Protein AF-A0A8T3S338-F1 (afdb_monomer_lite)

Foldseek 3Di:
DPDQDFLQRLLVVCVVVVNVLCLLQLHPPNFDADPPDRFLGS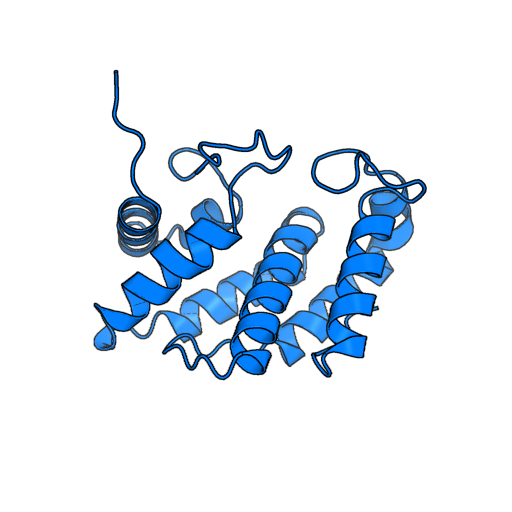HDLLRNVVVHVQVCCVVCVVVPCQVVVQVSLLVLLQDPSSLVSNLVVLLNVLVCVLVVNDTSNPHPSQSSLQSNLVNCVVCVQVQQPACTGPQVPDNRGNNRVLVVSQVVCVVSVGHHND

Secondary structure (DSSP, 8-state):
-PPPPPHHHHHHHHHHHT-HHHHHTT-TTS----SS---SSSS-HHHIIIIIIIHHHHH-GGG-HHHHHHHHHHHHHTSGGGHHHHHHHHHHHHHHHHTT---S----HHHHHHHHHHHHHHHHHHHHH--SGGGGG-TTHHHHHHHHHHHHHHHTT-----

Sequence (162 aa):
MSMQKTPYELTCLAVKNDELDKLLLGVEPYAYLPKYSPSSSGTDLEEIYEHGLVEYSVQHPEKKINEKLQFILEYLAGYYEGINTVVSIIFNVAYDSTKGKIYPLNINIQVLANIVSETIARHEERLKLDKTGEGWSYGDGLYGDLKRLNGILADEGGPTFM

pLDDT: mean 89.17, std 10.58, range [43.66, 98.38]

Structure (mmCIF, N/CA/C/O backbone):
data_AF-A0A8T3S338-F1
#
_entry.id   AF-A0A8T3S338-F1
#
loop_
_atom_site.group_PDB
_atom_site.id
_atom_site.type_symbol
_atom_site.label_atom_id
_atom_site.label_alt_id
_atom_site.label_comp_id
_atom_site.label_asym_id
_atom_site.label_entity_id
_atom_site.label_seq_id
_atom_site.pdbx_PDB_ins_code
_atom_site.Cartn_x
_atom_site.Cartn_y
_atom_site.Cartn_z
_atom_site.occupancy
_atom_site.B_iso_or_equiv
_atom_site.auth_seq_id
_atom_site.auth_comp_id
_atom_site.auth_asym_id
_atom_site.auth_atom_id
_atom_site.pdbx_PDB_model_num
ATOM 1 N N . MET A 1 1 ? -29.842 12.576 -4.248 1.00 43.66 1 MET A N 1
ATOM 2 C CA . MET A 1 1 ? -28.396 12.300 -4.376 1.00 43.66 1 MET A CA 1
ATOM 3 C C . MET A 1 1 ? -28.033 11.323 -3.274 1.00 43.66 1 MET A C 1
ATOM 5 O O . MET A 1 1 ? -28.293 11.639 -2.121 1.00 43.66 1 MET A O 1
ATOM 9 N N . SER A 1 2 ? -27.555 10.124 -3.612 1.00 50.53 2 SER A N 1
ATOM 10 C CA . SER A 1 2 ? -26.998 9.210 -2.607 1.00 50.53 2 SER A CA 1
ATOM 11 C C . SER A 1 2 ? -25.760 9.881 -2.022 1.00 50.53 2 SER A C 1
ATOM 13 O O . SER A 1 2 ? -24.866 10.232 -2.789 1.00 50.53 2 SER A O 1
ATOM 15 N N . MET A 1 3 ? -25.713 10.107 -0.708 1.00 65.31 3 MET A N 1
ATOM 16 C CA . MET A 1 3 ? -24.456 10.492 -0.067 1.00 65.31 3 MET A CA 1
ATOM 17 C C . MET A 1 3 ? -23.472 9.333 -0.255 1.00 65.31 3 MET A C 1
ATOM 19 O O . MET A 1 3 ? -23.815 8.179 0.008 1.00 65.31 3 MET A O 1
ATOM 23 N N . GLN A 1 4 ? -22.294 9.630 -0.801 1.00 78.00 4 GLN A N 1
ATOM 24 C CA . GLN A 1 4 ? -21.189 8.678 -0.852 1.00 78.00 4 GLN A CA 1
ATOM 25 C C . GLN A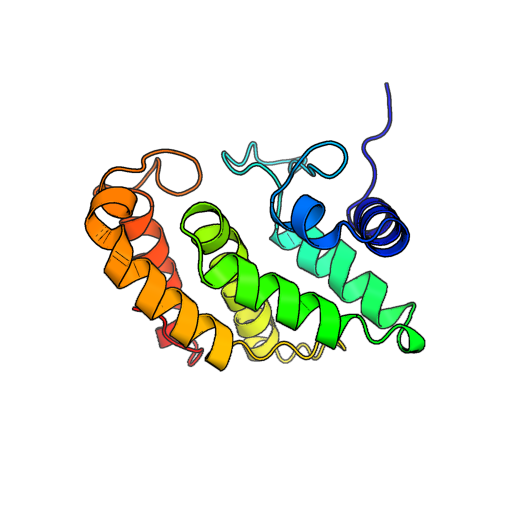 1 4 ? -20.827 8.309 0.589 1.00 78.00 4 GLN A C 1
ATOM 27 O O . GLN A 1 4 ? -20.787 9.191 1.450 1.00 78.00 4 GLN A O 1
ATOM 32 N N . LYS A 1 5 ? -20.620 7.015 0.850 1.00 89.62 5 LYS A N 1
ATOM 33 C CA . LYS A 1 5 ? -20.187 6.546 2.170 1.00 89.62 5 LYS A CA 1
ATOM 34 C C . LYS A 1 5 ? -18.818 7.137 2.506 1.00 89.62 5 LYS A C 1
ATOM 36 O O . LYS A 1 5 ? -18.004 7.337 1.604 1.00 89.62 5 LYS A O 1
ATOM 41 N N . THR A 1 6 ? -18.570 7.414 3.780 1.00 93.31 6 THR A N 1
ATOM 42 C CA . THR A 1 6 ? -17.246 7.848 4.250 1.00 93.31 6 THR A CA 1
ATOM 43 C C . THR A 1 6 ? -16.238 6.690 4.195 1.00 93.31 6 THR A C 1
ATOM 45 O O . THR A 1 6 ? -16.656 5.526 4.190 1.00 93.31 6 THR A O 1
ATOM 48 N N . PRO A 1 7 ? -14.918 6.966 4.210 1.00 94.25 7 PRO A N 1
ATOM 49 C CA . PRO A 1 7 ? -13.895 5.927 4.331 1.00 94.25 7 PRO A CA 1
ATOM 50 C C . PRO A 1 7 ? -14.159 4.962 5.494 1.00 94.25 7 PRO A C 1
ATOM 52 O O . PRO A 1 7 ? -14.182 3.748 5.299 1.00 94.25 7 PRO A O 1
ATOM 55 N N . TYR A 1 8 ? -14.491 5.491 6.676 1.00 95.56 8 TYR A N 1
ATOM 56 C CA . TYR A 1 8 ? -14.839 4.690 7.850 1.00 95.56 8 TYR A CA 1
ATOM 57 C C . TYR A 1 8 ? -16.053 3.774 7.625 1.00 95.56 8 TYR A C 1
ATOM 59 O O . TYR A 1 8 ? -16.019 2.591 7.975 1.00 95.56 8 TYR A O 1
ATOM 67 N N . GLU A 1 9 ? -17.131 4.285 7.018 1.00 96.12 9 GLU A N 1
ATOM 68 C CA . GLU A 1 9 ? -18.330 3.491 6.715 1.00 96.12 9 GLU A CA 1
ATOM 69 C C . GLU A 1 9 ? -18.028 2.352 5.729 1.00 96.12 9 GLU A C 1
ATOM 71 O O . GLU A 1 9 ? -18.545 1.240 5.884 1.00 96.12 9 GLU A O 1
ATOM 76 N N . LEU A 1 10 ? -17.174 2.613 4.735 1.00 95.69 10 LEU A N 1
ATOM 77 C CA . LEU A 1 10 ? -16.715 1.614 3.772 1.00 95.69 10 LEU A CA 1
ATOM 78 C C . LEU A 1 10 ? -15.834 0.553 4.436 1.00 95.69 10 LEU A C 1
ATOM 80 O O . LEU A 1 10 ? -16.064 -0.638 4.221 1.00 95.69 10 LEU A O 1
ATOM 84 N N . THR A 1 11 ? -14.904 0.954 5.307 1.00 96.12 11 THR A N 1
ATOM 85 C CA . THR A 1 11 ? -14.095 0.024 6.104 1.00 96.12 11 THR A CA 1
ATOM 86 C C . THR A 1 11 ? -14.964 -0.855 6.994 1.00 96.12 11 THR A C 1
ATOM 88 O O . THR A 1 11 ? -14.799 -2.074 6.994 1.00 96.12 11 THR A O 1
ATOM 91 N N . CYS A 1 12 ? -15.940 -0.283 7.702 1.00 96.12 12 CYS A N 1
ATOM 92 C CA . CYS A 1 12 ? -16.861 -1.053 8.538 1.00 96.12 12 CYS A CA 1
ATOM 93 C C . CYS A 1 12 ? -17.631 -2.104 7.729 1.00 96.12 12 CYS A C 1
ATOM 95 O O . CYS A 1 12 ? -17.785 -3.244 8.176 1.00 96.12 12 CYS A O 1
ATOM 97 N N . LEU A 1 13 ? -18.103 -1.731 6.536 1.00 96.44 13 LEU A N 1
ATOM 98 C CA . LEU A 1 13 ? -18.809 -2.639 5.638 1.00 96.44 13 LEU A CA 1
ATOM 99 C C . LEU A 1 13 ? -17.888 -3.758 5.130 1.00 96.44 13 LEU A C 1
ATOM 101 O O . LEU A 1 13 ? -18.264 -4.927 5.204 1.00 96.44 13 LEU A O 1
ATOM 105 N N . ALA A 1 14 ? -16.678 -3.415 4.687 1.00 96.12 14 ALA A N 1
ATOM 106 C CA . ALA A 1 14 ? -15.699 -4.369 4.176 1.00 96.12 14 ALA A CA 1
ATOM 107 C C . ALA A 1 14 ? -15.243 -5.360 5.258 1.00 96.12 14 ALA A C 1
ATOM 109 O O . ALA A 1 14 ? -15.175 -6.564 5.015 1.00 96.12 14 ALA A O 1
ATOM 110 N N . VAL A 1 15 ? -15.002 -4.892 6.488 1.00 95.12 15 VAL A N 1
ATOM 111 C CA . VAL A 1 15 ? -14.663 -5.775 7.615 1.00 95.12 15 VAL A CA 1
ATOM 112 C C . VAL A 1 15 ? -15.820 -6.720 7.932 1.00 95.12 15 VAL A C 1
ATOM 114 O O . VAL A 1 15 ? -15.590 -7.916 8.105 1.00 95.12 15 VAL A O 1
ATOM 117 N N . LYS A 1 16 ? -17.058 -6.206 7.976 1.00 95.44 16 LYS A N 1
ATOM 118 C CA . LYS A 1 16 ? -18.263 -7.003 8.251 1.00 95.44 16 LYS A CA 1
ATOM 119 C C . LYS A 1 16 ? -18.491 -8.101 7.208 1.00 95.44 16 LYS A C 1
ATOM 121 O O . LYS A 1 16 ? -18.943 -9.181 7.577 1.00 95.44 16 LYS A O 1
ATOM 126 N N . ASN A 1 17 ? -18.209 -7.811 5.940 1.00 96.12 17 ASN A N 1
ATOM 127 C CA . ASN A 1 17 ? -18.464 -8.720 4.824 1.00 96.12 17 ASN A CA 1
ATOM 128 C C . ASN A 1 17 ? -17.276 -9.622 4.469 1.00 96.12 17 ASN A C 1
ATOM 130 O O . ASN A 1 17 ? -17.429 -10.470 3.601 1.00 96.12 17 ASN A O 1
ATOM 134 N N . ASP A 1 18 ? -16.132 -9.467 5.140 1.00 94.75 18 ASP A N 1
ATOM 135 C CA . ASP A 1 18 ? -14.887 -10.169 4.804 1.00 94.75 18 ASP A CA 1
ATOM 136 C C . ASP A 1 18 ? -14.304 -9.787 3.424 1.00 94.75 18 ASP A C 1
ATOM 138 O O . ASP A 1 18 ? -13.773 -10.621 2.706 1.00 94.75 18 ASP A O 1
ATOM 142 N N . GLU A 1 19 ? -14.391 -8.502 3.061 1.00 95.75 19 GLU A N 1
ATOM 143 C CA . GLU A 1 19 ? -14.072 -7.968 1.720 1.00 95.75 19 GLU A CA 1
ATOM 144 C C . GLU A 1 19 ? -13.090 -6.778 1.776 1.00 95.75 19 GLU A C 1
ATOM 146 O O . GLU A 1 19 ? -13.207 -5.798 1.037 1.00 95.75 19 GLU A O 1
ATOM 151 N N . LEU A 1 20 ? -12.131 -6.819 2.707 1.00 95.12 20 LEU A N 1
ATOM 1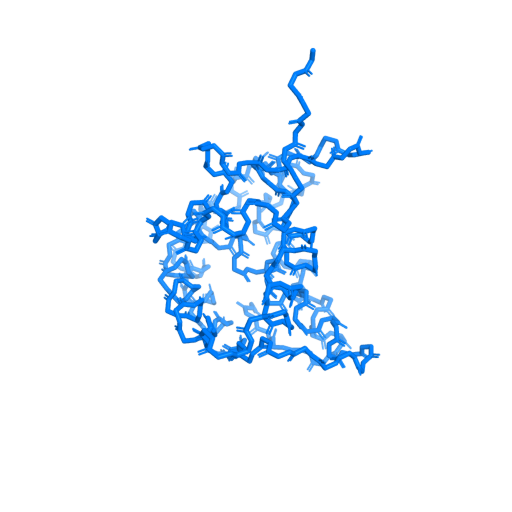52 C CA . LEU A 1 20 ? -11.112 -5.767 2.854 1.00 95.12 20 LEU A CA 1
ATOM 153 C C . LEU A 1 20 ? -10.212 -5.631 1.616 1.00 95.12 20 LEU A C 1
ATOM 155 O O . LEU A 1 20 ? -9.771 -4.532 1.303 1.00 95.12 20 LEU A O 1
ATOM 159 N N . ASP A 1 21 ? -9.965 -6.718 0.894 1.00 94.94 21 ASP A N 1
ATOM 160 C CA . ASP A 1 21 ? -9.262 -6.725 -0.391 1.00 94.94 21 ASP A CA 1
ATOM 161 C C . ASP A 1 21 ? -9.984 -5.864 -1.440 1.00 94.94 21 ASP A C 1
ATOM 163 O O . ASP A 1 21 ? -9.360 -5.048 -2.115 1.00 94.94 21 ASP A O 1
ATOM 167 N N . LYS A 1 22 ? -11.315 -5.975 -1.524 1.00 94.69 22 LYS A N 1
ATOM 168 C CA . LYS A 1 22 ? -12.137 -5.184 -2.452 1.00 94.69 22 LYS A CA 1
ATOM 169 C C . LYS A 1 22 ? -12.107 -3.699 -2.118 1.00 94.69 22 LYS A C 1
ATOM 171 O O . LYS A 1 22 ? -12.059 -2.883 -3.034 1.00 94.69 22 LYS A O 1
ATOM 176 N N . LEU A 1 23 ? -12.097 -3.357 -0.828 1.00 94.81 23 LEU A N 1
ATOM 177 C CA . LEU A 1 23 ? -11.900 -1.980 -0.369 1.00 94.81 23 LEU A CA 1
ATOM 178 C C . LEU A 1 23 ? -10.550 -1.426 -0.833 1.00 94.81 23 LEU A C 1
ATOM 180 O O . LEU A 1 23 ? -10.501 -0.355 -1.427 1.00 94.81 23 LEU A O 1
ATOM 184 N N . LEU A 1 24 ? -9.471 -2.175 -0.602 1.00 93.75 24 LEU A N 1
ATOM 185 C CA . LEU A 1 24 ? -8.110 -1.778 -0.972 1.00 93.75 24 LEU A CA 1
ATOM 186 C C . LEU A 1 24 ? -7.895 -1.684 -2.493 1.00 93.75 24 LEU A C 1
ATOM 188 O O . LEU A 1 24 ? -7.044 -0.932 -2.955 1.00 93.75 24 LEU A O 1
ATOM 192 N N . LEU A 1 25 ? -8.655 -2.434 -3.286 1.00 91.12 25 LEU A N 1
ATOM 193 C CA . LEU A 1 25 ? -8.601 -2.373 -4.749 1.00 91.12 25 LEU A CA 1
ATOM 194 C C . LEU A 1 25 ? -9.597 -1.368 -5.352 1.00 91.12 25 LEU A C 1
ATOM 196 O O . LEU A 1 25 ? -9.621 -1.195 -6.569 1.00 91.12 25 LEU A O 1
ATOM 200 N N . GLY A 1 26 ? -10.434 -0.720 -4.534 1.00 89.56 26 GLY A N 1
ATOM 201 C CA . GLY A 1 26 ? -11.466 0.197 -5.023 1.00 89.56 26 GLY A CA 1
ATOM 202 C C . GLY A 1 26 ? -12.547 -0.491 -5.860 1.00 89.56 26 GLY A C 1
ATOM 203 O O . GLY A 1 26 ? -13.063 0.090 -6.810 1.00 89.56 26 GLY A O 1
ATOM 204 N N . VAL A 1 27 ? -12.880 -1.744 -5.548 1.00 89.75 27 VAL A N 1
ATOM 205 C CA . VAL A 1 27 ? -13.929 -2.496 -6.246 1.00 89.75 27 VAL A CA 1
ATOM 206 C C . VAL A 1 27 ? -15.293 -2.102 -5.686 1.00 89.75 27 VAL A C 1
ATOM 208 O O . VAL A 1 27 ? -15.501 -2.115 -4.474 1.00 89.75 27 VAL A O 1
ATOM 211 N N . GLU A 1 28 ? -16.253 -1.790 -6.557 1.00 87.75 28 GLU A N 1
ATOM 212 C CA . GLU A 1 28 ? -17.639 -1.499 -6.164 1.00 87.75 28 GLU A CA 1
ATOM 213 C C . GLU A 1 28 ? -18.220 -2.601 -5.245 1.00 87.75 28 GLU A C 1
ATOM 215 O O . GLU A 1 28 ? -18.052 -3.791 -5.531 1.00 87.75 28 GLU A O 1
ATOM 220 N N . PRO A 1 29 ? -18.921 -2.248 -4.147 1.00 89.94 29 PRO A N 1
ATOM 221 C CA . PRO A 1 29 ? -19.397 -0.912 -3.768 1.00 89.94 29 PRO A CA 1
ATOM 222 C C . PRO A 1 29 ? -18.417 -0.097 -2.898 1.00 89.94 29 PRO A C 1
ATOM 224 O O . PRO A 1 29 ? -18.843 0.833 -2.210 1.00 89.94 29 PRO A O 1
ATOM 227 N N . TYR A 1 30 ? -17.138 -0.482 -2.847 1.00 91.75 30 TYR A N 1
ATOM 228 C CA . TYR A 1 30 ? -16.146 0.067 -1.919 1.00 91.75 30 TYR A CA 1
ATOM 229 C C . TYR A 1 30 ? -15.273 1.188 -2.487 1.00 91.75 30 TYR A C 1
ATOM 231 O O . TYR A 1 30 ? -14.455 1.738 -1.755 1.00 91.75 30 TYR A O 1
ATOM 239 N N . ALA A 1 31 ? -15.440 1.538 -3.763 1.00 88.56 31 ALA A N 1
ATOM 240 C CA . ALA A 1 31 ? -14.697 2.619 -4.392 1.00 88.56 31 ALA A CA 1
ATOM 241 C C . ALA A 1 31 ? -14.950 3.954 -3.670 1.00 88.56 31 ALA A C 1
ATOM 243 O O . ALA A 1 31 ? -16.094 4.401 -3.525 1.00 88.56 31 ALA A O 1
ATOM 244 N N . TYR A 1 32 ? -13.878 4.616 -3.233 1.00 88.19 32 TYR A N 1
ATOM 245 C CA . TYR A 1 32 ? -13.943 5.956 -2.664 1.00 88.19 32 TYR A CA 1
ATOM 246 C C . TYR A 1 32 ? -13.113 6.915 -3.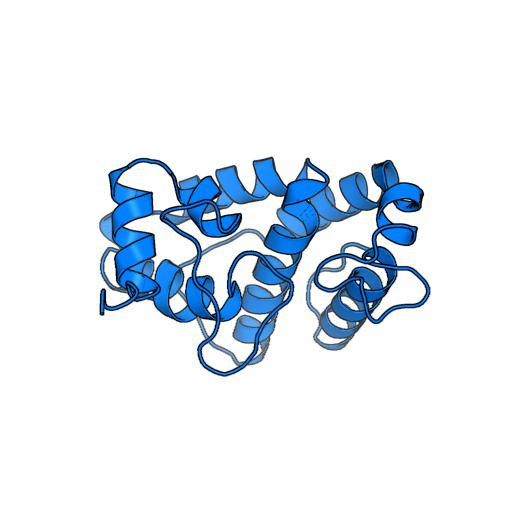510 1.00 88.19 32 TYR A C 1
ATOM 248 O O . TYR A 1 32 ? -11.891 6.911 -3.448 1.00 88.19 32 TYR A O 1
ATOM 256 N N . LEU A 1 33 ? -13.778 7.734 -4.324 1.00 82.25 33 LEU A N 1
ATOM 257 C CA . LEU A 1 33 ? -13.099 8.740 -5.140 1.00 82.25 33 LEU A CA 1
ATOM 258 C C . LEU A 1 33 ? -12.884 10.036 -4.336 1.00 82.25 33 LEU A C 1
ATOM 260 O O . LEU A 1 33 ? -13.815 10.454 -3.633 1.00 82.25 33 LEU A O 1
ATOM 264 N N . PRO A 1 34 ? -11.717 10.700 -4.460 1.00 70.88 34 PRO A N 1
ATOM 265 C CA . PRO A 1 34 ? -11.447 11.944 -3.751 1.00 70.88 34 PRO A CA 1
ATOM 266 C C . PRO A 1 34 ? -12.433 13.043 -4.163 1.00 70.88 34 PRO A C 1
ATOM 268 O O . PRO A 1 34 ? -12.757 13.211 -5.340 1.00 70.88 34 PRO A O 1
ATOM 271 N N . LYS A 1 35 ? -12.865 13.877 -3.207 1.00 65.88 35 LYS A N 1
ATOM 272 C CA . LYS A 1 35 ? -13.757 15.021 -3.496 1.00 65.88 35 LYS A CA 1
ATOM 273 C C . LYS A 1 35 ? -13.115 16.096 -4.376 1.00 65.88 35 LYS A C 1
ATOM 275 O O . LYS A 1 35 ? -13.832 16.810 -5.072 1.00 65.88 35 LYS A O 1
ATOM 280 N N . TYR A 1 36 ? -11.792 16.247 -4.301 1.00 61.47 36 TYR A N 1
ATOM 281 C CA . TYR A 1 36 ? -11.070 17.398 -4.860 1.00 61.47 36 TYR A CA 1
ATOM 282 C C . TYR A 1 36 ? -10.044 17.041 -5.935 1.00 61.47 36 TYR A C 1
ATOM 284 O O . TYR A 1 36 ? -9.476 17.941 -6.549 1.00 61.47 36 TYR A O 1
ATOM 292 N N . SER A 1 37 ? -9.830 15.753 -6.198 1.00 52.94 37 SER A N 1
ATOM 293 C CA . SER A 1 37 ? -8.939 15.291 -7.254 1.00 52.94 37 SER A CA 1
ATOM 294 C C . SER A 1 37 ? -9.584 14.095 -7.942 1.00 52.94 37 SER A C 1
ATOM 296 O O . SER A 1 37 ? -9.857 13.099 -7.275 1.00 52.94 37 SER A O 1
ATOM 298 N N . PRO A 1 38 ? -9.861 14.144 -9.252 1.00 52.06 38 PRO A N 1
ATOM 299 C CA . PRO A 1 38 ? -10.106 12.924 -9.995 1.00 52.06 38 PRO A CA 1
ATOM 300 C C . PRO A 1 38 ? -8.770 12.181 -10.069 1.00 52.06 38 PRO A C 1
ATOM 302 O O . PRO A 1 38 ? -7.997 12.365 -11.007 1.00 52.06 38 PRO A O 1
ATOM 305 N N . SER A 1 39 ? -8.466 11.387 -9.041 1.00 49.72 39 SER A N 1
ATOM 306 C CA . SER A 1 39 ? -7.415 10.390 -9.166 1.00 49.72 39 SER A CA 1
ATOM 307 C C . SER A 1 39 ? -7.806 9.445 -10.299 1.00 49.72 39 SER A C 1
ATOM 309 O O . SER A 1 39 ? -8.969 9.063 -10.435 1.00 49.72 39 SER A O 1
ATOM 311 N N . SER A 1 40 ? -6.840 9.084 -11.131 1.00 50.03 40 SER A N 1
ATOM 312 C CA . SER A 1 40 ? -6.986 8.014 -12.116 1.00 50.03 40 SER A CA 1
ATOM 313 C C . SER A 1 40 ? -7.009 6.623 -11.458 1.00 50.03 40 SER A C 1
ATOM 315 O O . SER A 1 40 ? -7.231 5.634 -12.156 1.00 50.03 40 SER A O 1
ATOM 317 N N . SER A 1 41 ? -6.798 6.546 -10.136 1.00 57.09 41 SER A N 1
ATOM 318 C CA . SER A 1 41 ? -6.927 5.339 -9.319 1.00 57.09 41 SER A CA 1
ATOM 319 C C . SER A 1 41 ? -8.390 5.008 -8.997 1.00 57.09 41 SER A C 1
ATOM 321 O O . SER A 1 41 ? -9.249 5.885 -8.902 1.00 57.09 41 SER A O 1
ATOM 323 N N . GLY A 1 42 ? -8.687 3.718 -8.806 1.00 65.81 42 GLY A N 1
ATOM 324 C CA . GLY A 1 42 ? -10.038 3.247 -8.468 1.00 65.81 42 GLY A CA 1
ATOM 325 C C . GLY A 1 42 ? -10.531 3.680 -7.079 1.00 65.81 42 GLY A C 1
ATOM 326 O O . GLY A 1 42 ? -11.735 3.689 -6.833 1.00 65.81 42 GLY A O 1
ATOM 327 N N . THR A 1 43 ? -9.624 4.055 -6.171 1.00 83.19 43 THR A N 1
ATOM 328 C CA . THR A 1 43 ? -9.952 4.569 -4.834 1.00 83.19 43 THR A CA 1
ATOM 329 C C . THR A 1 43 ? -8.829 5.454 -4.287 1.00 83.19 43 THR A C 1
ATOM 331 O O . THR A 1 43 ? -7.658 5.270 -4.626 1.00 83.19 43 THR A O 1
ATOM 334 N N . ASP A 1 44 ? -9.183 6.402 -3.424 1.00 87.69 44 ASP A N 1
ATOM 335 C CA . ASP A 1 44 ? -8.257 7.223 -2.647 1.00 87.69 44 ASP A CA 1
ATOM 336 C C . ASP A 1 44 ? -7.729 6.409 -1.462 1.00 87.69 44 ASP A C 1
ATOM 338 O O . ASP A 1 44 ? -8.395 6.242 -0.437 1.00 87.69 44 ASP A O 1
ATOM 342 N N . LEU A 1 45 ? -6.548 5.823 -1.638 1.00 89.19 45 LEU A N 1
ATOM 343 C CA . LEU A 1 45 ? -5.953 4.949 -0.633 1.00 89.19 45 LEU A CA 1
ATOM 344 C C . LEU A 1 45 ? -5.423 5.695 0.587 1.00 89.19 45 LEU A C 1
ATOM 346 O O . LEU A 1 45 ? -5.333 5.080 1.646 1.00 89.19 45 LEU A O 1
ATOM 350 N N . GLU A 1 46 ? -5.095 6.981 0.462 1.00 88.88 46 GLU A N 1
ATOM 351 C CA . GLU A 1 46 ? -4.667 7.809 1.592 1.00 88.88 46 GLU A CA 1
ATOM 352 C C . GLU A 1 46 ? -5.841 8.007 2.555 1.00 88.88 46 GLU A C 1
ATOM 354 O O . GLU A 1 46 ? -5.752 7.643 3.728 1.00 88.88 46 GLU A O 1
ATOM 359 N N . GLU A 1 47 ? -6.991 8.433 2.030 1.00 90.94 47 GLU A N 1
ATOM 360 C CA . GLU A 1 47 ? -8.222 8.603 2.808 1.00 90.94 47 GLU A CA 1
ATOM 361 C C . GLU A 1 47 ? -8.743 7.273 3.381 1.00 90.94 47 GLU A C 1
ATOM 363 O O . GLU A 1 47 ? -9.142 7.209 4.547 1.00 90.94 47 GLU A O 1
ATOM 368 N N . ILE A 1 48 ? -8.721 6.184 2.597 1.00 93.44 48 ILE A N 1
ATOM 369 C CA . ILE A 1 48 ? -9.100 4.847 3.090 1.00 93.44 48 ILE A CA 1
ATOM 370 C C . ILE A 1 48 ? -8.173 4.384 4.216 1.00 93.44 48 ILE A C 1
ATOM 372 O O . ILE A 1 48 ? -8.633 3.761 5.177 1.00 93.44 48 ILE A O 1
ATOM 376 N N . TYR A 1 49 ? -6.878 4.668 4.126 1.00 92.62 49 TYR A N 1
ATOM 377 C CA . TYR A 1 49 ? -5.933 4.299 5.165 1.00 92.62 49 TYR A CA 1
ATOM 378 C C . TYR A 1 49 ? -6.124 5.150 6.434 1.00 92.62 49 TYR A C 1
ATOM 380 O O . TYR A 1 49 ? -6.362 4.574 7.498 1.00 92.62 49 TYR A O 1
ATOM 388 N N . GLU A 1 50 ? -6.099 6.484 6.339 1.00 90.19 50 GLU A N 1
ATOM 389 C CA . GLU A 1 50 ? -6.109 7.377 7.512 1.00 90.19 50 GLU A CA 1
ATOM 390 C C . GLU A 1 50 ? -7.498 7.490 8.163 1.00 90.19 50 GLU A C 1
ATOM 392 O O . GLU A 1 50 ? -7.631 7.383 9.384 1.00 90.19 50 GLU A O 1
ATOM 397 N N . HIS A 1 51 ? -8.553 7.646 7.363 1.00 93.12 51 HIS A N 1
ATOM 398 C CA . HIS A 1 51 ? -9.924 7.840 7.853 1.00 93.12 51 HIS A CA 1
ATOM 399 C C . HIS A 1 51 ? -10.771 6.562 7.817 1.00 93.12 51 HIS A C 1
ATOM 401 O O . HIS A 1 51 ? -11.914 6.554 8.268 1.00 93.12 51 HIS A O 1
ATOM 407 N N . GLY A 1 52 ? -10.237 5.469 7.273 1.00 94.69 52 GLY A N 1
ATOM 408 C CA . GLY A 1 52 ? -10.889 4.162 7.264 1.00 94.69 52 GLY A CA 1
ATOM 409 C C . GLY A 1 52 ? -10.207 3.176 8.205 1.00 94.69 52 GLY A C 1
ATOM 410 O O . GLY A 1 52 ? -10.689 2.909 9.306 1.00 94.69 52 GLY A O 1
ATOM 411 N N . LEU A 1 53 ? -9.078 2.615 7.769 1.00 94.75 53 LEU A N 1
ATOM 412 C CA . LEU A 1 53 ? -8.379 1.517 8.446 1.00 94.75 53 LEU A CA 1
ATOM 413 C C . LEU A 1 53 ? -7.796 1.927 9.803 1.00 94.75 53 LEU A C 1
ATOM 415 O O . LEU A 1 53 ? -7.955 1.193 10.786 1.00 94.75 53 LEU A O 1
ATOM 419 N N . VAL A 1 54 ? -7.127 3.081 9.868 1.00 92.50 54 VAL A N 1
ATOM 420 C CA . VAL A 1 54 ? -6.556 3.623 11.108 1.00 92.50 54 VAL A CA 1
ATOM 421 C C . VAL A 1 54 ? -7.676 3.916 12.101 1.00 92.50 54 VAL A C 1
ATOM 423 O O . VAL A 1 54 ? -7.644 3.419 13.228 1.00 92.50 54 VAL A O 1
ATOM 426 N N . GLU A 1 55 ? -8.688 4.675 11.676 1.00 93.19 55 GLU A N 1
ATOM 427 C CA . GLU A 1 55 ? -9.818 5.049 12.527 1.00 93.19 55 GLU A CA 1
ATOM 428 C C . GLU A 1 55 ? -10.574 3.811 13.041 1.00 93.19 55 GLU A C 1
ATOM 430 O O . GLU A 1 55 ? -10.845 3.705 14.240 1.00 93.19 55 GLU A O 1
ATOM 435 N N . TYR A 1 56 ? -10.835 2.823 12.175 1.00 94.44 56 TYR A N 1
ATOM 436 C CA . TYR A 1 56 ? -11.422 1.540 12.571 1.00 94.44 56 TYR A CA 1
ATOM 437 C C . TYR A 1 56 ? -10.584 0.828 13.633 1.00 94.44 56 TYR A C 1
ATOM 439 O O . TYR A 1 56 ? -11.125 0.344 14.626 1.00 94.44 56 TYR A O 1
ATOM 447 N N . SER A 1 57 ? -9.265 0.785 13.458 1.00 92.06 57 SER A N 1
ATOM 448 C CA . SER A 1 57 ? -8.362 0.106 14.392 1.00 92.06 57 SER A CA 1
ATOM 449 C C . SER A 1 57 ? -8.296 0.793 15.757 1.00 92.06 57 SER A C 1
ATOM 451 O O . SER A 1 57 ? -8.134 0.121 16.773 1.00 92.06 57 SER A O 1
ATOM 453 N N . VAL A 1 58 ? -8.445 2.121 15.797 1.00 90.94 58 VAL A N 1
ATOM 454 C CA . VAL A 1 58 ? -8.530 2.894 17.046 1.00 90.94 58 VAL A CA 1
ATOM 455 C C . VAL A 1 58 ? -9.857 2.641 17.762 1.00 90.94 58 VAL A C 1
ATOM 457 O O . VAL A 1 58 ? -9.872 2.500 18.983 1.00 90.94 58 VAL A O 1
ATOM 460 N N . GLN A 1 59 ? -10.967 2.580 17.021 1.00 92.38 59 GLN A N 1
ATOM 461 C CA . GLN A 1 59 ? -12.302 2.403 17.602 1.00 92.38 59 GLN A CA 1
ATOM 462 C C . GLN A 1 59 ? -12.616 0.951 17.996 1.00 92.38 59 GLN A C 1
ATOM 464 O O . GLN A 1 59 ? -13.404 0.741 18.915 1.00 92.38 59 GLN A O 1
ATOM 469 N N . HIS A 1 60 ? -11.993 -0.033 17.339 1.00 89.81 60 HIS A N 1
ATOM 470 C CA . HIS A 1 60 ? -12.231 -1.467 17.557 1.00 89.81 60 HIS A CA 1
ATOM 471 C C . HIS A 1 60 ? -10.922 -2.246 17.811 1.00 89.81 60 HIS A C 1
ATOM 473 O O . HIS A 1 60 ? -10.595 -3.179 17.063 1.00 89.81 60 HIS A O 1
ATOM 479 N N . PRO A 1 61 ? -10.132 -1.894 18.846 1.00 87.12 61 PRO A N 1
ATOM 480 C CA . PRO A 1 61 ? -8.826 -2.511 19.101 1.00 87.12 61 PRO A CA 1
ATOM 481 C C . PRO A 1 61 ? -8.913 -4.023 19.382 1.00 87.12 61 PRO A C 1
ATOM 483 O O . PRO A 1 61 ? -7.958 -4.765 19.148 1.00 87.12 61 PRO A O 1
ATOM 486 N N . GLU A 1 62 ? -10.063 -4.516 19.847 1.00 86.19 62 GLU A N 1
ATOM 487 C CA . GLU A 1 62 ? -10.314 -5.933 20.112 1.00 86.19 62 GLU A CA 1
ATOM 488 C C . GLU A 1 62 ? -10.450 -6.780 18.842 1.00 86.19 62 GLU A C 1
ATOM 490 O O . GLU A 1 62 ? -10.292 -8.001 18.901 1.00 86.19 62 GLU A O 1
ATOM 495 N N . LYS A 1 63 ? -10.725 -6.154 17.689 1.00 84.31 63 LYS A N 1
ATOM 496 C CA . LYS A 1 63 ? -10.902 -6.854 16.407 1.00 84.31 63 LYS A CA 1
ATOM 497 C C . LYS A 1 63 ? -9.593 -7.301 15.777 1.00 84.31 63 LYS A C 1
ATOM 499 O O . LYS A 1 63 ? -9.639 -8.139 14.882 1.00 84.31 63 LYS A O 1
ATOM 504 N N . LYS A 1 64 ? -8.453 -6.760 16.229 1.00 81.94 64 LYS A N 1
ATOM 505 C CA . LYS A 1 64 ? -7.103 -7.121 15.762 1.00 81.94 64 LYS A CA 1
ATOM 506 C C . LYS A 1 64 ? -7.007 -7.239 14.234 1.00 81.94 64 LYS A C 1
ATOM 508 O O . LYS A 1 64 ? -6.448 -8.202 13.714 1.00 81.94 64 LYS A O 1
ATOM 513 N N . ILE A 1 65 ? -7.543 -6.257 13.504 1.00 88.88 65 ILE A N 1
ATOM 514 C CA . ILE A 1 65 ? -7.607 -6.332 12.034 1.00 88.88 65 ILE A CA 1
ATOM 515 C C . ILE A 1 65 ? -6.227 -6.408 11.367 1.00 88.88 65 ILE A C 1
ATOM 517 O O . ILE A 1 65 ? -6.142 -6.797 10.209 1.00 88.88 65 ILE A O 1
ATOM 521 N N . ASN A 1 66 ? -5.162 -6.091 12.107 1.00 87.12 66 ASN A N 1
ATOM 522 C CA . ASN A 1 66 ? -3.769 -6.108 11.671 1.00 87.12 66 ASN A CA 1
ATOM 523 C C . ASN A 1 66 ? -3.360 -7.423 11.004 1.00 87.12 66 ASN A C 1
ATOM 525 O O . ASN A 1 66 ? -2.793 -7.386 9.923 1.00 87.12 66 ASN A O 1
ATOM 529 N N . GLU A 1 67 ? -3.663 -8.577 11.610 1.00 88.19 67 GLU A N 1
ATOM 530 C CA . GLU A 1 67 ? -3.248 -9.883 11.066 1.00 88.19 67 GLU A CA 1
ATOM 531 C C . GLU A 1 67 ? -3.923 -10.158 9.718 1.00 88.19 67 GLU A C 1
ATOM 533 O O . GLU A 1 67 ? -3.286 -10.583 8.755 1.00 88.19 67 GLU A O 1
ATOM 538 N N . LYS A 1 68 ? -5.217 -9.841 9.631 1.00 91.75 68 LYS A N 1
ATOM 539 C CA . LYS A 1 68 ? -6.001 -9.985 8.406 1.00 91.75 68 LYS A CA 1
ATOM 540 C C . LYS A 1 68 ? -5.542 -9.011 7.324 1.00 91.75 68 LYS A C 1
ATOM 542 O O . LYS A 1 68 ? -5.413 -9.398 6.167 1.00 91.75 68 LYS A O 1
ATOM 547 N N . LEU A 1 69 ? -5.300 -7.758 7.695 1.00 94.75 69 LEU A N 1
ATOM 548 C CA . LEU A 1 69 ? -4.822 -6.736 6.775 1.00 94.75 69 LEU A CA 1
ATOM 549 C C . LEU A 1 69 ? -3.425 -7.087 6.251 1.00 94.75 69 LEU A C 1
ATOM 551 O O . LEU A 1 69 ? -3.215 -7.023 5.046 1.00 94.75 69 LEU A O 1
ATOM 555 N N . GLN A 1 70 ? -2.512 -7.524 7.123 1.00 95.44 70 GLN A N 1
ATOM 556 C CA . GLN A 1 70 ? -1.182 -8.000 6.740 1.00 95.44 70 GLN A CA 1
ATOM 557 C C . GLN A 1 70 ? -1.283 -9.136 5.718 1.00 95.44 70 GLN A C 1
ATOM 559 O O . GLN A 1 70 ? -0.667 -9.050 4.662 1.00 95.44 70 GLN A O 1
ATOM 564 N N . PHE A 1 71 ? -2.105 -10.155 5.990 1.00 95.88 71 PHE A N 1
ATOM 565 C CA . PHE A 1 71 ? -2.305 -11.277 5.070 1.00 95.88 71 PHE A CA 1
ATOM 566 C C . PHE A 1 71 ? -2.823 -10.827 3.695 1.00 95.88 71 PHE A C 1
ATOM 568 O O . PHE A 1 71 ? -2.315 -11.263 2.664 1.00 95.88 71 PHE A O 1
ATOM 575 N N . ILE A 1 72 ? -3.815 -9.930 3.665 1.00 96.88 72 ILE A N 1
ATOM 576 C CA . ILE A 1 72 ? -4.366 -9.399 2.411 1.00 96.88 72 ILE A CA 1
ATOM 577 C C . ILE A 1 72 ? -3.309 -8.594 1.652 1.00 96.88 72 ILE A C 1
ATOM 579 O O . ILE A 1 72 ? -3.176 -8.758 0.444 1.00 96.88 72 ILE A O 1
ATOM 583 N N . LEU A 1 73 ? -2.539 -7.750 2.339 1.00 97.56 73 LEU A N 1
ATOM 584 C CA . LEU A 1 73 ? -1.485 -6.958 1.708 1.00 97.56 73 LEU A CA 1
ATOM 585 C C . LEU A 1 73 ? -0.364 -7.843 1.157 1.00 97.56 73 LEU A C 1
ATOM 587 O O . LEU A 1 73 ? 0.082 -7.601 0.044 1.00 97.56 73 LEU A O 1
ATOM 591 N N . GLU A 1 74 ? 0.056 -8.884 1.879 1.00 97.81 74 GLU A N 1
ATOM 592 C CA . GLU A 1 74 ? 1.038 -9.861 1.385 1.00 97.81 74 GLU A CA 1
ATOM 593 C C . GLU A 1 74 ? 0.523 -10.607 0.151 1.00 97.81 74 GLU A C 1
ATOM 595 O O . GLU A 1 74 ? 1.264 -10.778 -0.818 1.00 97.81 74 GLU A O 1
ATOM 600 N N . TYR A 1 75 ? -0.756 -11.001 0.158 1.00 97.31 75 TYR A N 1
ATOM 601 C CA . TYR A 1 75 ? -1.409 -11.589 -1.007 1.00 97.31 75 TYR A CA 1
ATOM 602 C C . TYR A 1 75 ? -1.374 -10.618 -2.192 1.00 97.31 75 TYR A C 1
ATOM 604 O O . TYR A 1 75 ? -0.833 -10.965 -3.238 1.00 97.31 75 TYR A O 1
ATOM 612 N N . LEU A 1 76 ? -1.870 -9.387 -2.024 1.00 96.88 76 LEU A N 1
ATOM 613 C CA . LEU A 1 76 ? -1.912 -8.372 -3.082 1.00 96.88 76 LEU A CA 1
ATOM 614 C C . LEU A 1 76 ? -0.516 -7.998 -3.599 1.00 96.88 76 LEU A C 1
ATOM 616 O O . LEU A 1 76 ? -0.348 -7.819 -4.803 1.00 96.88 76 LEU A O 1
ATOM 620 N N . ALA A 1 77 ? 0.492 -7.951 -2.725 1.00 97.38 77 ALA A N 1
ATOM 621 C CA . ALA A 1 77 ? 1.877 -7.638 -3.078 1.00 97.38 77 ALA A CA 1
ATOM 622 C C . ALA A 1 77 ? 2.466 -8.641 -4.079 1.00 97.38 77 ALA A C 1
ATOM 624 O O . ALA A 1 77 ? 3.380 -8.304 -4.831 1.00 97.38 77 ALA A O 1
ATOM 625 N N . GLY A 1 78 ? 1.952 -9.875 -4.091 1.00 95.88 78 GLY A N 1
ATOM 626 C CA . GLY A 1 78 ? 2.374 -10.936 -5.001 1.00 95.88 78 GLY A CA 1
ATOM 627 C C . GLY A 1 78 ? 1.862 -10.792 -6.440 1.00 95.88 78 GLY A C 1
ATOM 628 O O . GLY A 1 78 ? 2.380 -11.480 -7.325 1.00 95.88 78 GLY A O 1
ATOM 629 N N . TYR A 1 79 ? 0.883 -9.913 -6.689 1.00 94.44 79 TYR A N 1
ATOM 630 C CA . TYR A 1 79 ? 0.217 -9.756 -7.986 1.00 94.44 79 TYR A CA 1
ATOM 631 C C . TYR A 1 79 ? 0.424 -8.367 -8.573 1.00 94.44 79 TYR A C 1
ATOM 633 O O . TYR A 1 79 ? 0.465 -7.373 -7.857 1.00 94.44 79 TYR A O 1
ATOM 641 N N . TYR A 1 80 ? 0.468 -8.302 -9.904 1.00 93.31 80 TYR A N 1
ATOM 642 C CA . TYR A 1 80 ? 0.598 -7.054 -10.650 1.00 93.31 80 TYR A CA 1
ATOM 643 C C . TYR A 1 80 ? -0.447 -6.006 -10.244 1.00 93.31 80 TYR A C 1
ATOM 645 O O . TYR A 1 80 ? -0.105 -4.863 -9.957 1.00 93.31 80 TYR A O 1
ATOM 653 N N . GLU A 1 81 ? -1.715 -6.411 -10.192 1.00 90.19 81 GLU A N 1
ATOM 654 C CA . GLU A 1 81 ? -2.854 -5.532 -9.929 1.00 90.19 81 GLU A CA 1
ATOM 655 C C . GLU A 1 81 ? -2.835 -4.952 -8.503 1.00 90.19 81 GLU A C 1
ATOM 657 O O . GLU A 1 81 ? -3.443 -3.913 -8.260 1.00 90.19 81 GLU A O 1
ATOM 662 N N . GLY A 1 82 ? -2.124 -5.594 -7.569 1.00 91.94 82 GLY A N 1
ATOM 663 C CA . GLY A 1 82 ? -2.010 -5.157 -6.178 1.00 91.94 82 GLY A CA 1
ATOM 664 C C . GLY A 1 82 ? -0.779 -4.302 -5.869 1.00 91.94 82 GLY A C 1
ATOM 665 O O . GLY A 1 82 ? -0.739 -3.702 -4.795 1.00 91.94 82 GLY A O 1
ATOM 666 N N . ILE A 1 83 ? 0.208 -4.206 -6.775 1.00 93.00 83 ILE A N 1
ATOM 667 C CA . ILE A 1 83 ? 1.482 -3.507 -6.509 1.00 93.00 83 ILE A CA 1
ATOM 668 C C . ILE A 1 83 ? 1.235 -2.065 -6.075 1.00 93.00 83 ILE A C 1
ATOM 670 O O . ILE A 1 83 ? 1.741 -1.653 -5.034 1.00 93.00 83 ILE A O 1
ATOM 674 N N . ASN A 1 84 ? 0.452 -1.310 -6.853 1.00 89.94 84 ASN A N 1
ATOM 675 C CA . ASN A 1 84 ? 0.200 0.101 -6.564 1.00 89.94 84 ASN A CA 1
ATOM 676 C C . ASN A 1 84 ? -0.457 0.264 -5.188 1.00 89.94 84 ASN A C 1
ATOM 678 O O . ASN A 1 84 ? 0.044 1.004 -4.349 1.00 89.94 84 ASN A O 1
ATOM 682 N N . THR A 1 85 ? -1.497 -0.530 -4.912 1.00 92.00 85 THR A N 1
ATOM 683 C CA . THR A 1 85 ? -2.187 -0.539 -3.619 1.00 92.00 85 THR A CA 1
ATOM 684 C C . THR A 1 85 ? -1.234 -0.775 -2.452 1.00 92.00 85 THR A C 1
ATOM 686 O O . THR A 1 85 ? -1.246 -0.029 -1.474 1.00 92.00 85 THR A O 1
ATOM 689 N N . VAL A 1 86 ? -0.391 -1.805 -2.540 1.00 95.38 86 VAL A N 1
ATOM 690 C CA . VAL A 1 86 ? 0.531 -2.147 -1.452 1.00 95.38 86 VAL A CA 1
ATOM 691 C C . VAL A 1 86 ? 1.612 -1.085 -1.290 1.00 95.38 86 VAL A C 1
ATOM 693 O O . VAL A 1 86 ? 1.930 -0.719 -0.160 1.00 95.38 86 VAL A O 1
ATOM 696 N N . VAL A 1 87 ? 2.146 -0.548 -2.387 1.00 94.81 87 VAL A N 1
ATOM 697 C CA . VAL A 1 87 ? 3.149 0.522 -2.345 1.00 94.81 87 VAL A CA 1
ATOM 698 C C . VAL A 1 87 ? 2.576 1.795 -1.725 1.00 94.81 87 VAL A C 1
ATOM 700 O O . VAL A 1 87 ? 3.247 2.393 -0.887 1.00 94.81 87 VAL A O 1
ATOM 703 N N . SER A 1 88 ? 1.332 2.174 -2.037 1.00 91.81 88 SER A N 1
ATOM 704 C CA . SER A 1 88 ? 0.661 3.299 -1.372 1.00 91.81 88 SER A CA 1
ATOM 705 C C . SER A 1 88 ? 0.527 3.074 0.137 1.00 91.81 88 SER A C 1
ATOM 707 O O . SER A 1 88 ? 0.777 3.989 0.917 1.00 91.81 88 SER A O 1
ATOM 709 N N . ILE A 1 89 ? 0.192 1.855 0.575 1.00 93.06 89 ILE A N 1
ATOM 710 C CA . ILE A 1 89 ? 0.116 1.527 2.007 1.00 93.06 89 ILE A CA 1
ATOM 711 C C . ILE A 1 89 ? 1.497 1.578 2.671 1.00 93.06 89 ILE A C 1
ATOM 713 O O . ILE A 1 89 ? 1.624 2.181 3.734 1.00 93.06 89 ILE A O 1
ATOM 717 N N . ILE A 1 90 ? 2.536 0.998 2.054 1.00 94.31 90 ILE A N 1
ATOM 718 C CA . ILE A 1 90 ? 3.921 1.103 2.547 1.00 94.31 90 ILE A CA 1
ATOM 719 C C . ILE A 1 90 ? 4.301 2.577 2.703 1.00 94.31 90 ILE A C 1
ATOM 721 O O . ILE A 1 90 ? 4.832 2.965 3.744 1.00 94.31 90 ILE A O 1
ATOM 725 N N . PHE A 1 91 ? 3.998 3.388 1.687 1.00 92.19 91 PHE A N 1
ATOM 726 C CA . PHE A 1 91 ? 4.301 4.810 1.673 1.00 92.19 91 PHE A CA 1
ATOM 727 C C . PHE A 1 91 ? 3.626 5.550 2.829 1.00 92.19 91 PHE A C 1
ATOM 729 O O . PHE A 1 91 ? 4.313 6.222 3.594 1.00 92.19 91 PHE A O 1
ATOM 736 N N . ASN A 1 92 ? 2.315 5.374 3.006 1.00 90.38 92 ASN A N 1
ATOM 737 C CA . ASN A 1 92 ? 1.560 6.030 4.074 1.00 90.38 92 ASN A CA 1
ATOM 738 C C . ASN A 1 92 ? 2.058 5.622 5.468 1.00 90.38 92 ASN A C 1
ATOM 740 O O . ASN A 1 92 ? 2.334 6.483 6.302 1.00 90.38 92 ASN A O 1
ATOM 744 N N . VAL A 1 93 ? 2.274 4.323 5.704 1.00 90.62 93 VAL A N 1
ATOM 745 C CA . VAL A 1 93 ? 2.776 3.820 6.995 1.00 90.62 93 VAL A CA 1
ATOM 746 C C . VAL A 1 93 ? 4.174 4.365 7.308 1.00 90.62 93 VAL A C 1
ATOM 748 O O . VAL A 1 93 ? 4.453 4.766 8.443 1.00 90.62 93 VAL A O 1
ATOM 751 N N . ALA A 1 94 ? 5.068 4.395 6.317 1.00 89.19 94 ALA A N 1
ATOM 752 C CA . ALA A 1 94 ? 6.416 4.926 6.492 1.00 89.19 94 ALA A CA 1
ATOM 753 C C . ALA A 1 94 ? 6.405 6.446 6.716 1.00 89.19 94 ALA A C 1
ATOM 755 O O . ALA A 1 94 ? 7.074 6.932 7.627 1.00 89.19 94 ALA A O 1
ATOM 756 N N . TYR A 1 95 ? 5.606 7.187 5.947 1.00 86.38 95 TYR A N 1
ATOM 757 C CA . TYR A 1 95 ? 5.457 8.633 6.091 1.00 86.38 95 TYR A CA 1
ATOM 758 C C . TYR A 1 95 ? 4.910 9.021 7.470 1.00 86.38 95 TYR A C 1
ATOM 760 O O . TYR A 1 95 ? 5.437 9.908 8.135 1.00 86.38 95 TYR A O 1
ATOM 768 N N . ASP A 1 96 ? 3.891 8.321 7.960 1.00 87.25 96 ASP A N 1
ATOM 769 C CA . ASP A 1 96 ? 3.370 8.557 9.306 1.00 87.25 96 ASP A CA 1
ATOM 770 C C . ASP A 1 96 ? 4.414 8.287 10.390 1.00 87.25 96 ASP A C 1
ATOM 772 O O . ASP A 1 96 ? 4.541 9.060 11.347 1.00 87.25 96 ASP A O 1
ATOM 776 N N . SER A 1 97 ? 5.208 7.230 10.207 1.00 84.56 97 SER A N 1
ATOM 777 C CA . SER A 1 97 ? 6.299 6.891 11.118 1.00 84.56 97 SER A CA 1
ATOM 778 C C . SER A 1 97 ? 7.343 8.011 11.184 1.00 84.56 97 SER A C 1
ATOM 780 O O . SER A 1 97 ? 7.794 8.353 12.279 1.00 84.56 97 SER A O 1
ATOM 782 N N . THR A 1 98 ? 7.681 8.658 10.059 1.00 83.12 98 THR A N 1
ATOM 783 C CA . THR A 1 98 ? 8.640 9.785 10.043 1.00 83.12 98 THR A CA 1
ATOM 784 C C . THR A 1 98 ? 8.067 11.043 10.699 1.00 83.12 98 THR A C 1
ATOM 786 O O . THR A 1 98 ? 8.809 11.846 11.268 1.00 83.12 98 THR A O 1
ATOM 789 N N . LYS A 1 99 ? 6.737 11.197 10.715 1.00 83.25 99 LYS A N 1
ATOM 790 C CA . LYS A 1 99 ? 6.033 12.245 11.477 1.00 83.25 99 LYS A CA 1
ATOM 791 C C . LYS A 1 99 ? 5.850 11.917 12.962 1.00 83.25 99 LYS A C 1
ATOM 793 O O . LYS A 1 99 ? 5.296 12.739 13.692 1.00 83.25 99 LYS A O 1
ATOM 798 N N . GLY A 1 100 ? 6.299 10.749 13.425 1.00 80.31 100 GLY A N 1
ATOM 799 C CA . GLY A 1 100 ? 6.119 10.297 14.806 1.00 80.31 100 GLY A CA 1
ATOM 800 C C . GLY A 1 100 ? 4.673 9.931 15.151 1.00 80.31 100 GLY A C 1
ATOM 801 O O . GLY A 1 100 ? 4.329 9.848 16.333 1.00 80.31 100 GLY A O 1
ATOM 802 N N . LYS A 1 101 ? 3.813 9.724 14.145 1.00 83.00 101 LYS A N 1
ATOM 803 C CA . LYS A 1 101 ? 2.466 9.191 14.348 1.00 83.00 101 LYS A CA 1
ATOM 804 C C . LYS A 1 101 ? 2.584 7.695 14.646 1.00 83.00 101 LYS A C 1
ATOM 806 O O . LYS A 1 101 ? 3.244 6.956 13.922 1.00 83.00 101 LYS A O 1
ATOM 811 N N . ILE A 1 102 ? 1.942 7.245 15.721 1.00 72.12 102 ILE A N 1
ATOM 812 C CA . ILE A 1 102 ? 1.889 5.829 16.100 1.00 72.12 102 ILE A CA 1
ATOM 813 C C . ILE A 1 102 ? 0.434 5.386 16.008 1.00 72.12 102 ILE A C 1
ATOM 815 O O . ILE A 1 102 ? -0.394 5.793 16.824 1.00 72.12 102 ILE A O 1
ATOM 819 N N . TYR A 1 103 ? 0.131 4.549 15.018 1.00 77.38 103 TYR A N 1
ATOM 820 C CA . TYR A 1 103 ? -1.197 3.976 14.831 1.00 77.38 103 TYR A CA 1
ATOM 821 C C . TYR A 1 103 ? -1.265 2.536 15.352 1.00 77.38 103 TYR A C 1
ATOM 823 O O . TYR A 1 103 ? -0.261 1.825 15.351 1.00 77.38 103 TYR A O 1
ATOM 831 N N . PRO A 1 104 ? -2.451 2.061 15.778 1.00 76.44 104 PRO A N 1
ATOM 832 C CA . PRO A 1 104 ? -2.640 0.668 16.191 1.00 76.44 104 PRO A CA 1
ATOM 833 C C . PRO A 1 104 ? -2.513 -0.339 15.034 1.00 76.44 104 PRO A C 1
ATOM 835 O O . PRO A 1 104 ? -2.484 -1.544 15.289 1.00 76.44 104 PRO A O 1
ATOM 838 N N . LEU A 1 105 ? -2.419 0.131 13.785 1.00 82.12 105 LEU A N 1
ATOM 839 C CA . LEU A 1 105 ? -2.109 -0.680 12.610 1.00 82.12 105 LEU A CA 1
ATOM 840 C C . LEU A 1 105 ? -0.630 -1.080 12.610 1.00 82.12 105 LEU A C 1
ATOM 842 O O . LEU A 1 105 ? 0.234 -0.334 12.160 1.00 82.12 105 LEU A O 1
ATOM 846 N N . ASN A 1 106 ? -0.338 -2.279 13.109 1.00 83.56 106 ASN A N 1
ATOM 847 C CA . ASN A 1 106 ? 1.007 -2.847 13.075 1.00 83.56 106 ASN A CA 1
ATOM 848 C C . ASN A 1 106 ? 1.189 -3.694 11.805 1.00 83.56 106 ASN A C 1
ATOM 850 O O . ASN A 1 106 ? 0.950 -4.902 11.829 1.00 83.56 106 ASN A O 1
ATOM 854 N N . ILE A 1 107 ? 1.551 -3.039 10.700 1.00 90.38 107 ILE A N 1
ATOM 855 C CA . ILE A 1 107 ? 1.810 -3.664 9.394 1.00 90.38 107 ILE A CA 1
ATOM 856 C C . ILE A 1 107 ? 3.321 -3.846 9.228 1.00 90.38 107 ILE A C 1
ATOM 858 O O . ILE A 1 107 ? 4.095 -2.904 9.398 1.00 90.38 107 ILE A O 1
ATOM 862 N N . ASN A 1 108 ? 3.759 -5.047 8.857 1.00 93.31 108 ASN A N 1
ATOM 863 C CA . ASN A 1 108 ? 5.162 -5.325 8.576 1.00 93.31 108 ASN A CA 1
ATOM 864 C C . ASN A 1 108 ? 5.525 -4.879 7.151 1.00 93.31 108 ASN A C 1
ATOM 866 O O . ASN A 1 108 ? 5.553 -5.676 6.211 1.00 93.31 108 ASN A O 1
ATOM 870 N N . ILE A 1 109 ? 5.816 -3.586 7.000 1.00 93.81 109 ILE A N 1
ATOM 871 C CA . ILE A 1 109 ? 6.130 -2.975 5.701 1.00 93.81 109 ILE A CA 1
ATOM 872 C C . ILE A 1 109 ? 7.428 -3.495 5.069 1.00 93.81 109 ILE A C 1
ATOM 8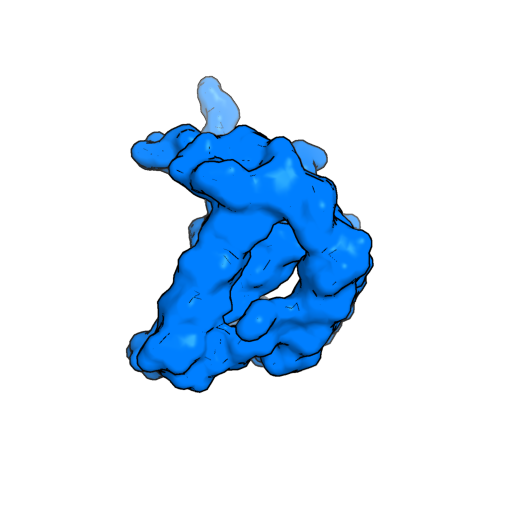74 O O . ILE A 1 109 ? 7.555 -3.450 3.851 1.00 93.81 109 ILE A O 1
ATOM 878 N N . GLN A 1 110 ? 8.364 -4.045 5.852 1.00 95.56 110 GLN A N 1
ATOM 879 C CA . GLN A 1 110 ? 9.591 -4.632 5.303 1.00 95.56 110 GLN A CA 1
ATOM 880 C C . GLN A 1 110 ? 9.306 -5.936 4.548 1.00 95.56 110 GLN A C 1
ATOM 882 O O . GLN A 1 110 ? 9.879 -6.174 3.487 1.00 95.56 110 GLN A O 1
ATOM 887 N N . VAL A 1 111 ? 8.409 -6.776 5.076 1.00 96.69 111 VAL A N 1
ATOM 888 C CA . VAL A 1 111 ? 7.962 -7.991 4.376 1.00 96.69 111 VAL A CA 1
ATOM 889 C C . VAL A 1 111 ? 7.249 -7.616 3.080 1.00 96.69 111 VAL A C 1
ATOM 891 O O . VAL A 1 111 ? 7.561 -8.177 2.033 1.00 96.69 111 VAL A O 1
ATOM 894 N N . LEU A 1 112 ? 6.357 -6.621 3.129 1.00 97.50 112 LEU A N 1
ATOM 895 C CA . LEU A 1 112 ? 5.651 -6.140 1.941 1.00 97.50 112 LEU A CA 1
ATOM 896 C C . LEU A 1 112 ? 6.619 -5.588 0.888 1.00 97.50 112 LEU A C 1
ATOM 898 O O . LEU A 1 112 ? 6.497 -5.942 -0.280 1.00 97.50 112 LEU A O 1
ATOM 902 N N . ALA A 1 113 ? 7.610 -4.790 1.294 1.00 97.50 113 ALA A N 1
ATOM 903 C CA . ALA A 1 113 ? 8.616 -4.233 0.392 1.00 97.50 113 ALA A CA 1
ATOM 904 C C . ALA A 1 113 ? 9.419 -5.323 -0.337 1.00 97.50 113 ALA A C 1
ATOM 906 O O . ALA A 1 113 ? 9.632 -5.225 -1.545 1.00 97.50 113 ALA A O 1
ATOM 907 N N . ASN A 1 114 ? 9.794 -6.400 0.363 1.00 98.12 114 ASN A N 1
ATOM 908 C CA . ASN A 1 114 ? 10.493 -7.531 -0.249 1.00 98.12 114 ASN A CA 1
ATOM 909 C C . ASN A 1 114 ? 9.622 -8.236 -1.302 1.00 98.12 114 ASN A C 1
ATOM 911 O O . ASN A 1 114 ? 10.084 -8.484 -2.414 1.00 98.12 114 ASN A O 1
ATOM 915 N N . ILE A 1 115 ? 8.352 -8.517 -0.980 1.00 98.38 115 ILE A N 1
ATOM 916 C CA . ILE A 1 115 ? 7.423 -9.170 -1.918 1.00 98.38 115 ILE A CA 1
ATOM 917 C C . ILE A 1 115 ? 7.170 -8.267 -3.132 1.00 98.38 115 ILE A C 1
ATOM 919 O O . ILE A 1 115 ? 7.225 -8.731 -4.270 1.00 98.38 115 ILE A O 1
ATOM 923 N N . VAL A 1 116 ? 6.943 -6.969 -2.904 1.00 98.06 116 VAL A N 1
ATOM 924 C CA . VAL A 1 116 ? 6.774 -5.972 -3.969 1.00 98.06 116 VAL A CA 1
ATOM 925 C C . VAL A 1 116 ? 8.001 -5.938 -4.876 1.00 98.06 116 VAL A C 1
ATOM 927 O O . VAL A 1 116 ? 7.835 -5.942 -6.092 1.00 98.06 116 VAL A O 1
ATOM 930 N N . SER A 1 117 ? 9.214 -5.962 -4.320 1.00 98.06 117 SER A N 1
ATOM 931 C CA . SER A 1 117 ? 10.455 -5.962 -5.102 1.00 98.06 117 SER A CA 1
ATOM 932 C C . SER A 1 117 ? 10.534 -7.152 -6.060 1.00 98.06 117 SER A C 1
ATOM 934 O O . SER A 1 117 ? 10.774 -6.984 -7.259 1.00 98.06 117 SER A O 1
ATOM 936 N N . GLU A 1 118 ? 10.228 -8.357 -5.571 1.00 98.06 118 GLU A N 1
ATOM 937 C CA . GLU A 1 118 ? 10.165 -9.554 -6.411 1.00 98.06 118 GLU A CA 1
ATOM 938 C C . GLU A 1 118 ? 9.082 -9.445 -7.493 1.00 98.06 118 GLU A C 1
ATOM 940 O O . GLU A 1 118 ? 9.301 -9.823 -8.647 1.00 98.06 118 GLU A O 1
ATOM 945 N N . THR A 1 119 ? 7.905 -8.926 -7.141 1.00 98.06 119 THR A N 1
ATOM 946 C CA . THR A 1 119 ? 6.788 -8.763 -8.078 1.00 98.06 119 THR A CA 1
ATOM 947 C C . THR A 1 119 ? 7.102 -7.723 -9.156 1.00 98.06 119 THR A C 1
ATOM 949 O O . THR A 1 119 ? 6.810 -7.962 -10.330 1.00 98.06 119 THR A O 1
ATOM 952 N N . ILE A 1 120 ? 7.755 -6.613 -8.800 1.00 97.69 120 ILE A N 1
ATOM 953 C CA . ILE A 1 120 ? 8.240 -5.603 -9.746 1.00 97.69 120 ILE A CA 1
ATOM 954 C C . ILE A 1 120 ? 9.242 -6.233 -10.712 1.00 97.69 120 ILE A C 1
ATOM 956 O O . ILE A 1 120 ? 9.071 -6.093 -11.920 1.00 97.69 120 ILE A O 1
ATOM 960 N N . ALA A 1 121 ? 10.226 -6.989 -10.215 1.00 97.44 121 ALA A N 1
ATOM 961 C CA . ALA A 1 121 ? 11.212 -7.656 -11.065 1.00 97.44 121 ALA A CA 1
ATOM 962 C C . ALA A 1 121 ? 10.561 -8.636 -12.062 1.00 97.44 121 ALA A C 1
ATOM 964 O O . ALA A 1 121 ? 10.974 -8.721 -13.218 1.00 97.44 121 ALA A O 1
ATOM 965 N N . ARG A 1 122 ? 9.499 -9.349 -11.655 1.00 97.75 122 ARG A N 1
ATOM 966 C CA . ARG A 1 122 ? 8.737 -10.245 -12.549 1.00 97.75 122 ARG A CA 1
ATOM 967 C C . ARG A 1 122 ? 7.918 -9.507 -13.611 1.00 97.75 122 ARG A C 1
ATOM 969 O O . ARG A 1 122 ? 7.640 -10.083 -14.664 1.00 97.75 122 ARG A O 1
ATOM 976 N N . HIS A 1 123 ? 7.495 -8.274 -13.339 1.00 97.12 123 HIS A N 1
ATOM 977 C CA . HIS A 1 123 ? 6.554 -7.529 -14.180 1.00 97.12 123 HIS A CA 1
ATOM 978 C C . HIS A 1 123 ? 7.113 -6.218 -14.743 1.00 97.12 123 HIS A C 1
ATOM 980 O O . HIS A 1 123 ? 6.343 -5.424 -15.282 1.00 97.12 123 HIS A O 1
ATOM 986 N N . GLU A 1 124 ? 8.427 -6.005 -14.679 1.00 96.44 124 GLU A N 1
ATOM 987 C CA . GLU A 1 124 ? 9.093 -4.748 -15.034 1.00 96.44 124 GLU A CA 1
ATOM 988 C C . GLU A 1 124 ? 8.645 -4.200 -16.399 1.00 96.44 124 GLU A C 1
ATOM 990 O O . GLU A 1 124 ? 8.196 -3.060 -16.498 1.00 96.44 124 GLU A O 1
ATOM 995 N N . GLU A 1 125 ? 8.680 -5.023 -17.449 1.00 96.81 125 GLU A N 1
ATOM 996 C CA . GLU A 1 125 ? 8.292 -4.590 -18.798 1.00 96.81 125 GLU A CA 1
ATOM 997 C C . GLU A 1 125 ? 6.804 -4.225 -18.901 1.00 96.81 125 GLU A C 1
ATOM 999 O O . GLU A 1 125 ? 6.449 -3.252 -19.565 1.00 96.81 125 GLU A O 1
ATOM 1004 N N . ARG A 1 126 ? 5.918 -4.949 -18.200 1.00 96.38 126 ARG A N 1
ATOM 1005 C CA . ARG A 1 126 ? 4.485 -4.608 -18.147 1.00 96.38 126 ARG A CA 1
ATOM 1006 C C . ARG A 1 126 ? 4.282 -3.272 -17.430 1.00 96.38 126 ARG A C 1
ATOM 1008 O O . ARG A 1 126 ? 3.547 -2.429 -17.931 1.00 96.38 126 ARG A O 1
ATOM 1015 N N . LEU A 1 127 ? 4.975 -3.062 -16.311 1.00 95.88 127 LEU A N 1
ATOM 1016 C CA . LEU A 1 127 ? 4.911 -1.831 -15.520 1.00 95.88 127 LEU A CA 1
ATOM 1017 C C . LEU A 1 127 ? 5.424 -0.613 -16.299 1.00 95.88 127 LEU A C 1
ATOM 1019 O O . LEU A 1 127 ? 4.861 0.472 -16.171 1.00 95.88 127 LEU A O 1
ATOM 1023 N N . LYS A 1 128 ? 6.460 -0.781 -17.133 1.00 96.56 128 LYS A N 1
ATOM 1024 C CA . LYS A 1 128 ? 6.986 0.295 -17.993 1.00 96.56 128 LYS A CA 1
ATOM 1025 C C . LYS A 1 128 ? 5.981 0.775 -19.042 1.00 96.56 128 LYS A C 1
ATOM 1027 O O . LYS A 1 128 ? 5.962 1.954 -19.411 1.00 96.56 128 LYS A O 1
ATOM 1032 N N . LEU A 1 129 ? 5.163 -0.153 -19.537 1.00 95.69 129 LEU A N 1
ATOM 1033 C CA . LEU A 1 129 ? 4.160 0.096 -20.569 1.00 95.69 129 LEU A CA 1
ATOM 1034 C C . LEU A 1 129 ? 2.820 0.581 -20.002 1.00 95.69 129 LEU A C 1
ATOM 1036 O O . LEU A 1 129 ? 2.028 1.154 -20.750 1.00 95.69 129 LEU A O 1
ATOM 1040 N N . ASP A 1 130 ? 2.560 0.383 -18.709 1.00 92.56 130 ASP A N 1
ATOM 1041 C CA . ASP A 1 130 ? 1.306 0.798 -18.087 1.00 92.56 130 ASP A CA 1
ATOM 1042 C C . ASP A 1 130 ? 1.245 2.318 -17.895 1.00 92.56 130 ASP A C 1
ATOM 1044 O O . ASP A 1 130 ? 1.960 2.897 -17.078 1.00 92.56 130 ASP A O 1
ATOM 1048 N N . LYS A 1 131 ? 0.382 2.964 -18.683 1.00 89.06 131 LYS A N 1
ATOM 1049 C CA . LYS A 1 131 ? 0.090 4.406 -18.634 1.00 89.06 131 LYS A CA 1
ATOM 1050 C C . LYS A 1 131 ? -1.266 4.708 -17.994 1.00 89.06 131 LYS A C 1
ATOM 1052 O O . LYS A 1 131 ? -1.827 5.774 -18.236 1.00 89.06 131 LYS A O 1
ATOM 1057 N N . THR A 1 132 ? -1.836 3.767 -17.252 1.00 81.50 132 THR A N 1
ATOM 1058 C CA . THR A 1 132 ? -3.072 3.980 -16.492 1.00 81.50 132 THR A CA 1
ATOM 1059 C C . THR A 1 132 ? -2.756 4.500 -15.094 1.00 81.50 132 THR A C 1
ATOM 1061 O O . THR A 1 132 ? -1.600 4.469 -14.666 1.00 81.50 132 THR A O 1
ATOM 1064 N N . GLY A 1 133 ? -3.770 5.027 -14.400 1.00 79.44 133 GLY A N 1
ATOM 1065 C CA . GLY A 1 133 ? -3.601 5.465 -13.018 1.00 79.44 133 GLY A CA 1
ATOM 1066 C C . GLY A 1 133 ? -2.470 6.486 -12.868 1.00 79.44 133 GLY A C 1
ATOM 1067 O O . GLY A 1 133 ? -2.364 7.465 -13.616 1.00 79.44 133 GLY A O 1
ATOM 1068 N N . GLU A 1 134 ?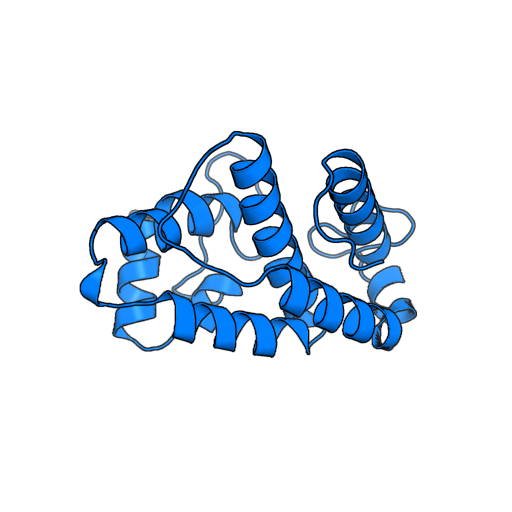 -1.612 6.202 -11.909 1.00 82.38 134 GLU A N 1
ATOM 1069 C CA . GLU A 1 134 ? -0.429 6.933 -11.490 1.00 82.38 134 GLU A CA 1
ATOM 1070 C C . GLU A 1 134 ? 0.700 6.848 -12.526 1.00 82.38 134 GLU A C 1
ATOM 1072 O O . GLU A 1 134 ? 1.553 7.728 -12.586 1.00 82.38 134 GLU A O 1
ATOM 1077 N N . GLY A 1 135 ? 0.677 5.848 -13.414 1.00 84.31 135 GLY A N 1
ATOM 1078 C CA . GLY A 1 135 ? 1.653 5.681 -14.491 1.00 84.31 135 GLY A CA 1
ATOM 1079 C C . GLY A 1 135 ? 1.477 6.638 -15.675 1.00 84.31 135 GLY A C 1
ATOM 1080 O O . GLY A 1 135 ? 2.396 6.787 -16.485 1.00 84.31 135 GLY A O 1
ATOM 1081 N N . TRP A 1 136 ? 0.323 7.306 -15.795 1.00 85.44 136 TRP A N 1
ATOM 1082 C CA . TRP A 1 136 ? -0.019 8.168 -16.938 1.00 85.44 136 TRP A CA 1
ATOM 1083 C C . TRP A 1 136 ? 0.999 9.289 -17.196 1.00 85.44 136 TRP A C 1
ATOM 1085 O O . TRP A 1 136 ? 1.301 9.605 -18.348 1.00 85.44 136 TRP A O 1
ATOM 1095 N N . SER A 1 137 ? 1.537 9.898 -16.137 1.00 86.62 137 SER A N 1
ATOM 1096 C CA . SER A 1 137 ? 2.408 11.077 -16.232 1.00 86.62 137 SER A CA 1
ATOM 1097 C C . SER A 1 137 ? 3.894 10.751 -16.421 1.00 86.62 137 SER A C 1
ATOM 1099 O O . SER A 1 137 ? 4.687 11.668 -16.646 1.00 86.62 137 SER A O 1
ATOM 1101 N N . TYR A 1 138 ? 4.297 9.478 -16.368 1.00 87.62 138 TYR A N 1
ATOM 1102 C CA . TYR A 1 138 ? 5.709 9.087 -16.377 1.00 87.62 138 TYR A CA 1
ATOM 1103 C C . TYR A 1 138 ? 6.146 8.472 -17.703 1.00 87.62 138 TYR A C 1
ATOM 1105 O O . TYR A 1 138 ? 5.455 7.634 -18.284 1.00 87.62 138 TYR A O 1
ATOM 1113 N N . GLY A 1 139 ? 7.361 8.816 -18.148 1.00 90.50 139 GLY A N 1
ATOM 1114 C CA . GLY A 1 139 ? 7.987 8.240 -19.348 1.00 90.50 139 GLY A CA 1
ATOM 1115 C C . GLY A 1 139 ? 8.088 6.711 -19.301 1.00 90.50 139 GLY A C 1
ATOM 1116 O O . GLY A 1 139 ? 7.776 6.056 -20.293 1.00 90.50 139 GLY A O 1
ATOM 1117 N N . ASP A 1 140 ? 8.349 6.155 -18.116 1.00 93.50 140 ASP A N 1
ATOM 1118 C CA . ASP A 1 140 ? 8.420 4.711 -17.847 1.00 93.50 140 ASP A CA 1
ATOM 1119 C C . ASP A 1 140 ? 7.140 4.159 -17.192 1.00 93.50 140 ASP A C 1
ATOM 1121 O O . ASP A 1 140 ? 7.190 3.181 -16.462 1.00 93.50 140 ASP A O 1
ATOM 1125 N N . GLY A 1 141 ? 5.987 4.805 -17.378 1.00 94.12 141 GLY A N 1
ATOM 1126 C CA . GLY A 1 141 ? 4.697 4.267 -16.932 1.00 94.12 141 GLY A CA 1
ATOM 1127 C C . GLY A 1 141 ? 4.613 4.108 -15.418 1.00 94.12 141 GLY A C 1
ATOM 1128 O O . GLY A 1 141 ? 5.258 4.857 -14.682 1.00 94.12 141 GLY A O 1
ATOM 1129 N N . LEU A 1 142 ? 3.851 3.121 -14.949 1.00 93.81 142 LEU A N 1
ATOM 1130 C CA . LEU A 1 142 ? 3.723 2.820 -13.522 1.00 93.81 142 LEU A CA 1
ATOM 1131 C C . LEU A 1 142 ? 5.089 2.514 -12.887 1.00 93.81 142 LEU A C 1
ATOM 1133 O O . LEU A 1 142 ? 5.351 2.943 -11.770 1.00 93.81 142 LEU A O 1
ATOM 1137 N N . TYR A 1 143 ? 6.015 1.885 -13.621 1.00 96.31 143 TYR A N 1
ATOM 1138 C CA . TYR A 1 143 ? 7.392 1.681 -13.147 1.00 96.31 143 TYR A CA 1
ATOM 1139 C C . TYR A 1 143 ? 8.104 3.003 -12.801 1.00 96.31 143 TYR A C 1
ATOM 1141 O O . TYR A 1 143 ? 8.882 3.074 -11.850 1.00 96.31 143 TYR A O 1
ATOM 1149 N N . GLY A 1 144 ? 7.839 4.067 -13.563 1.00 95.19 144 GLY A N 1
ATOM 1150 C CA . GLY A 1 144 ? 8.359 5.406 -13.294 1.00 95.19 144 GLY A CA 1
ATOM 1151 C C . GLY A 1 144 ? 7.850 5.996 -11.978 1.00 95.19 144 GLY A C 1
ATOM 1152 O O . GLY A 1 144 ? 8.649 6.545 -11.217 1.00 95.19 144 GLY A O 1
ATOM 1153 N N . ASP A 1 145 ? 6.557 5.840 -11.690 1.00 93.25 145 ASP A N 1
ATOM 1154 C CA . ASP A 1 145 ? 5.977 6.304 -10.427 1.00 93.25 145 ASP A CA 1
ATOM 1155 C C . ASP A 1 145 ? 6.499 5.497 -9.230 1.00 93.25 145 ASP A C 1
ATOM 1157 O O . ASP A 1 145 ? 6.917 6.072 -8.225 1.00 93.25 145 ASP A O 1
ATOM 1161 N N . LEU A 1 146 ? 6.600 4.172 -9.375 1.00 95.38 146 LEU A N 1
ATOM 1162 C CA . LEU A 1 146 ? 7.165 3.291 -8.350 1.00 95.38 146 LEU A CA 1
ATOM 1163 C C . LEU A 1 146 ? 8.612 3.671 -8.004 1.00 95.38 146 LEU A C 1
ATOM 1165 O O . LEU A 1 146 ? 8.952 3.764 -6.824 1.00 95.38 146 LEU A O 1
ATOM 1169 N N . LYS A 1 147 ? 9.448 3.987 -9.006 1.00 95.94 147 LYS A N 1
ATOM 1170 C CA . LYS A 1 147 ? 10.816 4.492 -8.775 1.00 95.94 147 LYS A CA 1
ATOM 1171 C C . LYS A 1 147 ? 10.823 5.790 -7.974 1.00 95.94 147 LYS A C 1
ATOM 1173 O O . LYS A 1 147 ? 11.660 5.953 -7.088 1.00 95.94 147 LYS A O 1
ATOM 1178 N N . ARG A 1 148 ? 9.913 6.718 -8.286 1.00 94.69 148 ARG A N 1
ATOM 1179 C CA . ARG A 1 148 ? 9.781 7.985 -7.554 1.00 94.69 148 ARG A CA 1
ATOM 1180 C C . ARG A 1 148 ? 9.409 7.725 -6.093 1.00 94.69 148 ARG A C 1
ATOM 1182 O O . ARG A 1 148 ? 10.045 8.294 -5.212 1.00 94.69 148 ARG A O 1
ATOM 1189 N N . LEU A 1 149 ? 8.416 6.871 -5.837 1.00 93.75 149 LEU A N 1
ATOM 1190 C CA . LEU A 1 149 ? 7.989 6.520 -4.479 1.00 93.75 149 LEU A CA 1
ATOM 1191 C C . LEU A 1 149 ? 9.103 5.819 -3.690 1.00 93.75 149 LEU A C 1
ATOM 1193 O O . LEU A 1 149 ? 9.349 6.192 -2.545 1.00 93.75 149 LEU A O 1
ATOM 1197 N N . ASN A 1 150 ? 9.824 4.878 -4.310 1.00 95.75 150 ASN A N 1
ATOM 1198 C CA . ASN A 1 150 ? 10.986 4.223 -3.699 1.00 95.75 150 ASN A CA 1
ATOM 1199 C C . ASN A 1 150 ? 12.076 5.236 -3.317 1.00 95.75 150 ASN A C 1
ATOM 1201 O O . ASN A 1 150 ? 12.630 5.153 -2.227 1.00 95.75 150 ASN A O 1
ATOM 1205 N N . GLY A 1 151 ? 12.355 6.214 -4.189 1.00 95.50 151 GLY A N 1
ATOM 1206 C CA . GLY A 1 151 ? 13.322 7.280 -3.911 1.00 95.50 151 GLY A CA 1
ATOM 1207 C C . GLY A 1 151 ? 12.931 8.135 -2.705 1.00 95.50 151 GLY A C 1
ATOM 1208 O O . GLY A 1 151 ? 13.746 8.328 -1.811 1.00 95.50 151 GLY A O 1
ATOM 1209 N N . ILE A 1 152 ? 11.666 8.570 -2.635 1.00 93.62 152 ILE A N 1
ATOM 1210 C CA . ILE A 1 152 ? 11.159 9.333 -1.481 1.00 93.62 152 ILE A CA 1
ATOM 1211 C C . ILE A 1 152 ? 11.295 8.514 -0.193 1.00 93.62 152 ILE A C 1
ATOM 1213 O O . ILE A 1 152 ? 11.738 9.034 0.826 1.00 93.62 152 ILE A O 1
ATOM 1217 N N . LEU A 1 153 ? 10.943 7.227 -0.230 1.00 92.38 153 LEU A N 1
ATOM 1218 C CA . LEU A 1 153 ? 11.055 6.364 0.944 1.00 92.38 153 LEU A CA 1
ATOM 1219 C C . LEU A 1 153 ? 12.501 6.155 1.381 1.00 92.38 153 LEU A C 1
ATOM 1221 O O . LEU A 1 153 ? 12.771 6.200 2.578 1.00 92.38 153 LEU A O 1
ATOM 1225 N N . ALA A 1 154 ? 13.426 5.973 0.440 1.00 92.56 154 ALA A N 1
ATOM 1226 C CA . ALA A 1 154 ? 14.847 5.847 0.743 1.00 92.56 154 ALA A CA 1
ATOM 1227 C C . ALA A 1 154 ? 15.402 7.112 1.423 1.00 92.56 154 ALA A C 1
ATOM 1229 O O . ALA A 1 154 ? 16.119 7.000 2.419 1.00 92.56 154 ALA A O 1
ATOM 1230 N N . ASP A 1 155 ? 15.032 8.300 0.931 1.00 91.75 155 ASP A N 1
ATOM 1231 C CA . ASP A 1 155 ? 15.463 9.588 1.493 1.00 91.75 155 ASP A CA 1
ATOM 1232 C C . ASP A 1 155 ? 14.943 9.804 2.926 1.00 91.75 155 ASP A C 1
ATOM 1234 O O . ASP A 1 155 ? 15.631 10.382 3.768 1.00 91.75 155 ASP A O 1
ATOM 1238 N N . GLU A 1 156 ? 13.749 9.290 3.222 1.00 88.00 156 GLU A N 1
ATOM 1239 C CA . GLU A 1 156 ? 13.114 9.345 4.544 1.00 88.00 156 GLU A CA 1
ATOM 1240 C C . GLU A 1 156 ? 13.548 8.188 5.477 1.00 88.00 156 GLU A C 1
ATOM 1242 O O . GLU A 1 156 ? 13.091 8.098 6.617 1.00 88.00 156 GLU A O 1
ATOM 1247 N N . GLY A 1 157 ? 14.435 7.291 5.023 1.00 86.31 157 GLY A N 1
ATOM 1248 C CA . GLY A 1 157 ? 14.911 6.136 5.799 1.00 86.31 157 GLY A CA 1
ATOM 1249 C C . GLY A 1 157 ? 13.895 4.992 5.943 1.00 86.31 157 GLY A C 1
ATOM 1250 O O . GLY A 1 157 ? 14.024 4.166 6.848 1.00 86.31 157 GLY A O 1
ATOM 1251 N N . GLY A 1 158 ? 12.880 4.952 5.078 1.00 87.81 158 GLY A N 1
ATOM 1252 C CA . GLY A 1 158 ? 11.895 3.876 4.971 1.00 87.81 158 GLY A CA 1
ATOM 1253 C C . GLY A 1 158 ? 12.411 2.643 4.210 1.00 87.81 158 GLY A C 1
ATOM 1254 O O . GLY A 1 158 ? 13.548 2.624 3.731 1.00 87.81 158 GLY A O 1
ATOM 1255 N N . PRO A 1 159 ? 11.589 1.582 4.089 1.00 91.81 159 PRO A N 1
ATOM 1256 C CA . PRO A 1 159 ? 11.976 0.380 3.359 1.00 91.81 159 PRO A CA 1
ATOM 1257 C C . PRO A 1 159 ? 12.041 0.650 1.852 1.00 91.81 159 PRO A C 1
ATOM 1259 O O . PRO A 1 159 ? 11.138 1.259 1.277 1.00 91.81 159 PRO A O 1
ATOM 1262 N N . THR A 1 160 ? 13.083 0.133 1.206 1.00 93.88 160 THR A N 1
ATOM 1263 C CA . THR A 1 160 ? 13.196 0.140 -0.254 1.00 93.88 160 THR A CA 1
ATOM 1264 C C . THR A 1 160 ? 12.586 -1.127 -0.844 1.00 93.88 160 THR A C 1
ATOM 1266 O O . THR A 1 160 ? 12.660 -2.210 -0.261 1.00 93.88 160 THR A O 1
ATOM 1269 N N . PHE A 1 161 ? 11.981 -0.989 -2.018 1.00 94.00 161 PHE A N 1
ATOM 1270 C CA . PHE A 1 161 ? 11.398 -2.083 -2.798 1.00 94.00 161 PHE A CA 1
ATOM 1271 C C . PHE A 1 161 ? 11.886 -2.091 -4.257 1.00 94.00 161 PHE A C 1
ATOM 1273 O O . PHE A 1 161 ? 11.447 -2.929 -5.045 1.00 94.00 161 PHE A O 1
ATOM 1280 N N . MET A 1 162 ? 12.807 -1.189 -4.621 1.00 92.69 162 MET A N 1
ATOM 1281 C CA . MET A 1 162 ? 13.506 -1.150 -5.914 1.00 92.69 162 MET A CA 1
ATOM 1282 C C . MET A 1 162 ? 14.985 -0.833 -5.737 1.00 92.69 162 MET A C 1
ATOM 1284 O O . MET A 1 162 ? 15.310 -0.101 -4.770 1.00 92.69 162 MET A O 1
#

Radius of gyration: 15.29 Å; chains: 1; bounding box: 44×29×41 Å